Protein AF-A0A2V8BQV9-F1 (afdb_monomer)

Sequence (104 aa):
MLTAFEITGRLPYSMLAEELMQLSLRELLDEGGDDLVGHCEAARVLCRLAALHDDPAYRGAAVIATDARYRDDAARILAAQSPRALAASPAHAAAYGLALLDLR

Solvent-accessible surface area (backbone atoms only — not comparable to full-atom values): 5974 Å² total; per-residue (Å²): 82,55,69,56,18,76,74,64,72,45,62,69,29,44,53,52,40,50,55,52,47,59,54,50,49,52,52,56,64,74,66,69,62,92,52,61,65,61,53,52,52,50,30,54,52,27,51,52,48,21,70,70,66,74,40,69,66,34,53,56,71,41,45,90,48,96,83,59,58,59,68,63,51,50,51,53,53,50,61,72,41,48,71,55,34,76,72,47,57,70,69,50,32,50,54,50,52,51,58,57,56,76,72,111

Radius of gyration: 16.31 Å; Cα contacts (8 Å, |Δi|>4): 54; chains: 1; bounding box: 43×31×33 Å

pLDDT: mean 77.0, std 9.8, range [54.12, 90.56]

Foldseek 3Di:
DLVCCVVPVDPVVLVVLVVVLVVVLVVCVVVVDPPVVSLVVSLVSLVSNCVVVVDCVSVVSSPPDPPDPVLVVLVVVLVVCVVVLVVDDPVSVVVSVVSVVVSD

Secondary structure (DSSP, 8-state):
-HHHHHHH--HHHHHHHHHHHHHHHHHHHHS----HHHHHHHHHHHHHHHHHH--HHHHHHH-S-TT--HHHHHHHHHHHHHHHHHHS-HHHHHHHHHHHHTT-

Structure (mmCIF, N/CA/C/O backbone):
data_AF-A0A2V8BQV9-F1
#
_entry.id   AF-A0A2V8BQV9-F1
#
loop_
_atom_site.group_PDB
_atom_site.id
_atom_site.type_symbol
_atom_site.label_atom_id
_atom_site.label_alt_id
_atom_site.label_comp_id
_atom_site.label_asym_id
_atom_site.label_entity_id
_atom_site.label_seq_id
_atom_site.pdbx_PDB_ins_code
_atom_site.Cartn_x
_atom_site.Cartn_y
_atom_site.Cartn_z
_atom_site.occupancy
_atom_site.B_iso_or_equiv
_atom_site.auth_seq_id
_atom_site.auth_comp_id
_atom_site.auth_asym_id
_atom_site.auth_atom_id
_atom_site.pdbx_PDB_model_num
ATOM 1 N N . MET A 1 1 ? -4.990 11.060 6.189 1.00 87.25 1 MET A N 1
ATOM 2 C CA . MET A 1 1 ? -6.438 10.811 6.352 1.00 87.25 1 MET A CA 1
ATOM 3 C C . MET A 1 1 ? -6.739 9.367 6.751 1.00 87.25 1 MET A C 1
ATOM 5 O O . MET A 1 1 ? -7.300 9.182 7.819 1.00 87.25 1 MET A O 1
ATOM 9 N N . LEU A 1 2 ? -6.264 8.346 6.027 1.00 85.00 2 LEU A N 1
ATOM 10 C CA . LEU A 1 2 ? -6.475 6.932 6.408 1.00 85.00 2 LEU A CA 1
ATOM 11 C C . LEU A 1 2 ? -5.991 6.563 7.821 1.00 85.00 2 LEU A C 1
ATOM 13 O O . LEU A 1 2 ? -6.702 5.892 8.552 1.00 85.00 2 LEU A O 1
ATOM 17 N N . THR A 1 3 ? -4.850 7.093 8.271 1.00 88.19 3 THR A N 1
ATOM 18 C CA . THR A 1 3 ? -4.400 6.900 9.664 1.00 88.19 3 THR A CA 1
ATOM 19 C C . THR A 1 3 ? -5.354 7.532 10.687 1.00 88.19 3 THR A C 1
ATOM 21 O O . THR A 1 3 ? -5.548 6.995 11.770 1.00 88.19 3 THR A O 1
ATOM 24 N N . ALA A 1 4 ? -6.000 8.655 10.354 1.00 83.06 4 ALA A N 1
ATOM 25 C CA . ALA A 1 4 ? -7.016 9.248 11.225 1.00 83.06 4 ALA A CA 1
ATOM 26 C C . ALA A 1 4 ? -8.293 8.393 11.251 1.00 83.06 4 ALA A C 1
ATOM 28 O O . ALA A 1 4 ? -8.907 8.261 12.307 1.00 83.06 4 ALA A O 1
ATOM 29 N N . PHE A 1 5 ? -8.669 7.772 10.127 1.00 86.38 5 PHE A N 1
ATOM 30 C CA . PHE A 1 5 ? -9.738 6.773 10.093 1.00 86.38 5 PHE A CA 1
ATOM 31 C C . PHE A 1 5 ? -9.402 5.562 10.976 1.00 86.38 5 PHE A C 1
ATOM 33 O O . PHE A 1 5 ? -10.203 5.219 11.836 1.00 86.38 5 PHE A O 1
ATOM 40 N N . GLU A 1 6 ? -8.205 4.982 10.849 1.00 86.44 6 GLU A N 1
ATOM 41 C CA . GLU A 1 6 ? -7.756 3.839 11.666 1.00 86.44 6 GLU A CA 1
ATOM 42 C C . GLU A 1 6 ? -7.821 4.127 13.174 1.00 86.44 6 GLU A C 1
ATOM 44 O O . GLU A 1 6 ? -8.200 3.260 13.956 1.00 86.44 6 GLU A O 1
ATOM 49 N N . ILE A 1 7 ? -7.490 5.354 13.587 1.00 88.56 7 ILE A N 1
ATOM 50 C CA . ILE A 1 7 ? -7.510 5.760 15.000 1.00 88.56 7 ILE A CA 1
ATOM 51 C C . ILE A 1 7 ? -8.933 6.059 15.496 1.00 88.56 7 ILE A C 1
ATOM 53 O O . ILE A 1 7 ? -9.244 5.816 16.659 1.00 88.56 7 ILE A O 1
ATOM 57 N N . THR A 1 8 ? -9.793 6.639 14.653 1.00 90.56 8 THR A N 1
ATOM 58 C CA . THR A 1 8 ? -11.067 7.232 15.107 1.00 90.56 8 THR A CA 1
ATOM 59 C C . THR A 1 8 ? -12.319 6.482 14.662 1.00 90.56 8 THR A C 1
ATOM 61 O O . THR A 1 8 ? -13.400 6.770 15.172 1.00 90.56 8 THR A O 1
ATOM 64 N N . GLY A 1 9 ? -12.215 5.586 13.678 1.00 83.94 9 GLY A N 1
ATOM 65 C CA . GLY A 1 9 ? -13.342 4.917 13.021 1.00 83.94 9 GLY A C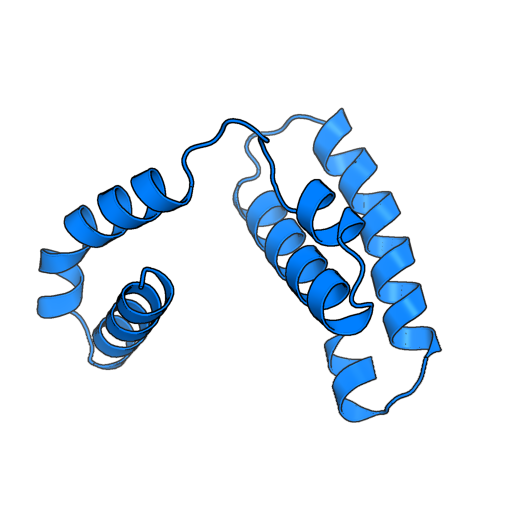A 1
ATOM 66 C C . GLY A 1 9 ? -14.291 5.855 12.263 1.00 83.94 9 GLY A C 1
ATOM 67 O O . GLY A 1 9 ? -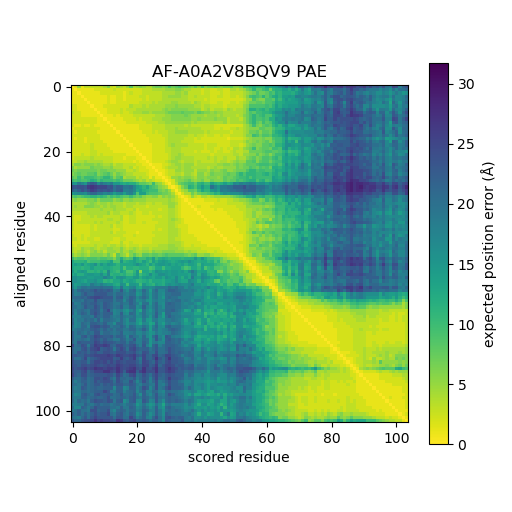15.358 5.433 11.821 1.00 83.94 9 GLY A O 1
ATOM 68 N N . ARG A 1 10 ? -13.957 7.146 12.129 1.00 83.94 10 ARG A N 1
ATOM 69 C CA . ARG A 1 10 ? -14.850 8.143 11.528 1.00 83.94 10 ARG A CA 1
ATOM 70 C C . ARG A 1 10 ? -14.800 8.072 10.008 1.00 83.94 10 ARG A C 1
ATOM 72 O O . ARG A 1 10 ? -13.841 8.546 9.401 1.00 83.94 10 ARG A O 1
ATOM 79 N N . LEU A 1 11 ? -15.891 7.584 9.418 1.00 81.81 11 LEU A N 1
ATOM 80 C CA . LEU A 1 11 ? -16.103 7.461 7.970 1.00 81.81 11 LEU A CA 1
ATOM 81 C C . LEU A 1 11 ? -15.657 8.675 7.125 1.00 81.81 11 LEU A C 1
ATOM 83 O O . LEU A 1 11 ? -15.043 8.464 6.083 1.00 81.81 11 LEU A O 1
ATOM 87 N N . PRO A 1 12 ? -15.878 9.939 7.546 1.00 86.44 12 PRO A N 1
ATOM 88 C CA . PRO A 1 12 ? -15.454 11.090 6.751 1.00 86.44 12 PRO A CA 1
ATOM 89 C C . PRO A 1 12 ? -13.957 11.108 6.413 1.00 86.44 12 PRO A C 1
ATOM 91 O O . PRO A 1 12 ? -13.571 11.651 5.384 1.00 86.44 12 PRO A O 1
ATOM 94 N N . TYR A 1 13 ? -13.099 10.506 7.244 1.00 82.50 13 TYR A N 1
ATOM 95 C CA . TYR A 1 13 ? -11.664 10.466 6.972 1.00 82.50 13 TYR A CA 1
ATOM 96 C C . TYR A 1 13 ? -11.271 9.461 5.889 1.00 82.50 13 TYR A C 1
ATOM 98 O O . TYR A 1 13 ? -10.292 9.710 5.190 1.00 82.50 13 TYR A O 1
ATOM 106 N N . SER A 1 14 ? -11.981 8.339 5.742 1.00 80.62 14 SER A N 1
ATOM 107 C CA . SER A 1 14 ? -11.721 7.409 4.637 1.00 80.62 14 SER A CA 1
ATOM 108 C C . SER A 1 14 ? -12.258 7.971 3.325 1.00 80.62 14 SER A C 1
ATOM 110 O O . SER A 1 14 ? -11.514 8.009 2.352 1.00 80.62 14 SER A O 1
ATOM 112 N N . MET A 1 15 ? -13.472 8.531 3.340 1.00 85.12 15 MET A N 1
ATOM 113 C CA . MET A 1 15 ? -14.071 9.185 2.170 1.00 85.12 15 MET A CA 1
ATOM 114 C C . MET A 1 15 ? -13.211 10.341 1.649 1.00 85.12 15 MET A C 1
ATOM 116 O O . MET A 1 15 ? -12.900 10.403 0.467 1.00 85.12 15 MET A O 1
ATOM 120 N N . LEU A 1 16 ? -12.740 11.224 2.536 1.00 86.31 16 LEU A N 1
ATOM 121 C CA . LEU A 1 16 ? -11.870 12.326 2.121 1.00 86.31 16 LEU A CA 1
ATOM 122 C C . LEU A 1 16 ? -10.523 11.827 1.572 1.00 86.31 16 LEU A C 1
ATOM 124 O O . LEU A 1 16 ? -9.956 12.439 0.673 1.00 86.31 16 LEU A 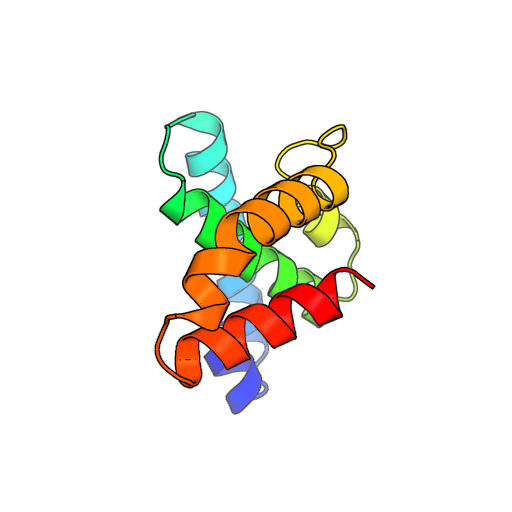O 1
ATOM 128 N N . ALA A 1 17 ? -9.981 10.730 2.114 1.00 85.44 17 ALA A N 1
ATOM 129 C CA . ALA A 1 17 ? -8.756 10.139 1.576 1.00 85.44 17 ALA A CA 1
ATOM 130 C C . ALA A 1 17 ? -8.957 9.610 0.149 1.00 85.44 17 ALA A C 1
ATOM 132 O O . ALA A 1 17 ? -8.071 9.766 -0.687 1.00 85.44 17 ALA A O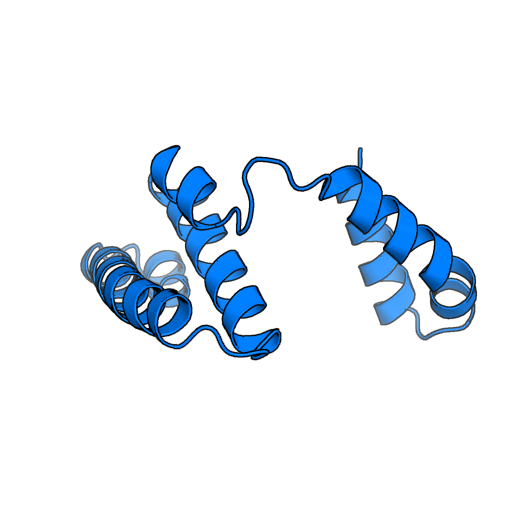 1
ATOM 133 N N . GLU A 1 18 ? -10.110 8.999 -0.105 1.00 83.88 18 GLU A N 1
ATOM 134 C CA . GLU A 1 18 ? -10.513 8.480 -1.407 1.00 83.88 18 GLU A CA 1
ATOM 135 C C . GLU A 1 18 ? -10.694 9.605 -2.434 1.00 83.88 18 GLU A C 1
ATOM 137 O O . GLU A 1 18 ? -10.081 9.559 -3.499 1.00 83.88 18 GLU A O 1
ATOM 142 N N . GLU A 1 19 ? -11.441 10.658 -2.090 1.00 84.94 19 GLU A N 1
ATOM 143 C CA . GLU A 1 19 ? -11.671 11.819 -2.963 1.00 84.94 19 GLU A CA 1
ATOM 144 C C . GLU A 1 19 ? -10.360 12.515 -3.357 1.00 84.94 19 GLU A C 1
ATOM 146 O O . GLU A 1 19 ? -10.126 12.798 -4.534 1.00 84.94 19 GLU A O 1
ATOM 151 N N . LEU A 1 20 ? -9.469 12.747 -2.386 1.00 86.25 20 LEU A N 1
ATOM 152 C CA . LEU A 1 20 ? -8.156 13.341 -2.646 1.00 86.25 20 LEU A CA 1
ATOM 153 C C . LEU A 1 20 ? -7.309 12.450 -3.559 1.00 86.25 20 LEU A C 1
ATOM 155 O O . LEU A 1 20 ? -6.672 12.955 -4.478 1.00 86.25 20 LEU A O 1
ATOM 159 N N . MET A 1 21 ? -7.327 11.130 -3.347 1.00 85.12 21 MET A N 1
ATOM 160 C CA . MET A 1 21 ? -6.571 10.198 -4.183 1.00 85.12 21 MET A CA 1
ATOM 161 C C . MET A 1 21 ? -7.106 10.157 -5.619 1.00 85.12 21 MET A C 1
ATOM 163 O O . MET A 1 21 ? -6.313 10.116 -6.553 1.00 85.12 21 MET A O 1
ATOM 167 N N . GLN A 1 22 ? -8.425 10.210 -5.824 1.00 79.94 22 GLN A N 1
ATOM 168 C CA . GLN A 1 22 ? -9.018 10.254 -7.166 1.00 79.94 22 GLN A CA 1
ATOM 169 C C . GLN A 1 22 ? -8.634 11.529 -7.932 1.00 79.94 22 GLN A C 1
ATOM 171 O O . GLN A 1 22 ? -8.385 11.463 -9.137 1.00 79.94 22 GLN A O 1
ATOM 176 N N . LEU A 1 23 ? -8.556 12.674 -7.244 1.00 81.00 23 LEU A N 1
ATOM 177 C CA . LEU A 1 23 ? -8.085 13.933 -7.830 1.00 81.00 23 LEU A CA 1
ATOM 178 C C . LEU A 1 23 ? -6.595 13.859 -8.181 1.00 81.00 23 LEU A C 1
ATOM 180 O O . LEU A 1 23 ? -6.229 14.083 -9.333 1.00 81.00 23 LEU A O 1
ATOM 184 N N . SER A 1 24 ? -5.756 13.467 -7.220 1.00 81.56 24 SER A N 1
ATOM 185 C CA . SER A 1 24 ? -4.307 13.390 -7.419 1.00 81.56 24 SER A CA 1
ATOM 186 C C . SER A 1 24 ? -3.905 12.342 -8.451 1.00 81.56 24 SER A C 1
ATOM 188 O O . SER A 1 24 ? -2.958 12.564 -9.192 1.00 81.56 24 SER A O 1
ATOM 190 N N . LEU A 1 25 ? -4.611 11.209 -8.543 1.00 77.06 25 LEU A N 1
ATOM 191 C CA . LEU A 1 25 ? -4.312 10.178 -9.539 1.00 77.06 25 LEU A CA 1
ATOM 192 C C . LEU A 1 25 ? -4.547 10.686 -10.965 1.00 77.06 25 LEU A C 1
ATOM 194 O O . LEU A 1 25 ? -3.779 10.345 -11.858 1.00 77.06 25 LEU A O 1
ATOM 198 N N . ARG A 1 26 ? -5.582 11.508 -11.182 1.00 73.81 26 ARG A N 1
ATOM 199 C CA . ARG A 1 26 ? -5.838 12.119 -12.491 1.00 73.81 26 ARG A CA 1
ATOM 200 C C . ARG A 1 26 ? -4.689 13.044 -12.893 1.00 73.81 26 ARG A C 1
ATOM 202 O O . ARG A 1 26 ? -4.178 12.909 -13.994 1.00 73.81 26 ARG A O 1
ATOM 209 N N . GLU A 1 27 ? -4.243 13.903 -11.981 1.00 75.38 27 GLU A N 1
ATOM 210 C CA . GLU A 1 27 ? -3.103 14.802 -12.208 1.00 75.38 27 GLU A CA 1
ATOM 211 C C . GLU A 1 27 ? -1.799 14.025 -12.453 1.00 75.38 27 GLU A C 1
ATOM 213 O O . GLU A 1 27 ? -1.074 14.316 -13.398 1.00 75.38 27 GLU A O 1
ATOM 218 N N . LEU A 1 28 ? -1.536 12.981 -11.659 1.00 73.50 28 LEU A N 1
ATOM 219 C CA . LEU A 1 28 ? -0.327 12.158 -11.771 1.00 73.50 28 LEU A CA 1
ATOM 220 C C . LEU A 1 28 ? -0.240 11.421 -13.122 1.00 73.50 28 LEU A C 1
ATOM 222 O O . LEU A 1 28 ? 0.841 11.305 -13.695 1.00 73.50 28 LEU A O 1
ATOM 226 N N . LEU A 1 29 ? -1.376 10.923 -13.626 1.00 70.12 29 LEU A N 1
ATOM 227 C CA . LEU A 1 29 ? -1.461 10.216 -14.909 1.00 70.12 29 LEU A CA 1
ATOM 228 C C . LEU A 1 29 ? -1.443 11.172 -16.110 1.00 70.12 29 LEU A C 1
ATOM 230 O O . LEU A 1 29 ? -0.840 10.837 -17.130 1.00 70.12 29 LEU A O 1
ATOM 234 N N . ASP A 1 30 ? -2.078 12.342 -15.994 1.00 71.12 30 ASP A N 1
ATOM 235 C CA . ASP A 1 30 ? -2.144 13.338 -17.070 1.00 71.12 30 ASP A CA 1
ATOM 236 C C . ASP A 1 30 ? -0.812 14.093 -17.245 1.00 71.12 30 ASP A C 1
ATOM 238 O O . ASP A 1 30 ? -0.432 14.409 -18.374 1.00 71.12 30 ASP A O 1
ATOM 242 N N . GLU A 1 31 ? -0.072 14.359 -16.160 1.00 65.06 31 GLU A N 1
ATOM 243 C CA . GLU A 1 31 ? 1.215 15.072 -16.223 1.00 65.06 31 GLU A CA 1
ATOM 244 C C . GLU A 1 31 ? 2.424 14.161 -16.505 1.00 65.06 31 GLU A C 1
ATOM 246 O O . GLU A 1 31 ? 3.510 14.670 -16.788 1.00 65.06 31 GLU A O 1
ATOM 251 N N . GLY A 1 32 ? 2.244 12.831 -16.502 1.00 54.88 32 GLY A N 1
ATOM 252 C CA . GLY A 1 32 ? 3.169 11.853 -17.098 1.00 54.88 32 GLY A CA 1
ATOM 253 C C . GLY A 1 32 ? 4.648 12.012 -16.719 1.00 54.88 32 GLY A C 1
ATOM 254 O O . GLY A 1 32 ? 5.528 11.775 -17.549 1.00 54.88 32 GLY A O 1
ATOM 255 N N . GLY A 1 33 ? 4.930 12.477 -15.501 1.00 59.69 33 GLY A N 1
ATOM 256 C CA . GLY A 1 33 ? 6.274 12.829 -15.051 1.00 59.69 33 GLY A CA 1
ATOM 257 C C . GLY A 1 33 ? 6.996 11.696 -14.321 1.00 59.69 33 GLY A C 1
ATOM 258 O O . GLY A 1 33 ? 6.379 10.881 -13.643 1.00 59.69 33 GLY A O 1
ATOM 259 N N . ASP A 1 34 ? 8.329 11.712 -14.383 1.00 65.06 34 ASP A N 1
ATOM 260 C CA . ASP A 1 34 ? 9.283 10.791 -13.731 1.00 65.06 34 ASP A CA 1
ATOM 261 C C . ASP A 1 34 ? 9.297 10.893 -12.177 1.00 65.06 34 ASP A C 1
ATOM 263 O O . ASP A 1 34 ? 10.297 10.595 -11.519 1.00 65.06 34 ASP A O 1
ATOM 267 N N . ASP A 1 35 ? 8.200 11.351 -11.555 1.00 75.44 35 ASP A N 1
ATOM 268 C CA . ASP A 1 35 ? 8.060 11.489 -10.100 1.00 75.44 35 ASP A CA 1
ATOM 269 C C . ASP A 1 35 ? 7.787 10.135 -9.437 1.00 75.44 35 ASP A C 1
ATOM 271 O O . ASP A 1 35 ? 6.688 9.819 -8.972 1.00 75.44 35 ASP A O 1
ATOM 275 N N . LEU A 1 36 ? 8.820 9.299 -9.395 1.00 71.62 36 LEU A N 1
ATOM 276 C CA . LEU A 1 36 ? 8.761 7.968 -8.801 1.00 71.62 36 LEU A CA 1
ATOM 277 C C . LEU A 1 36 ? 8.299 7.991 -7.334 1.00 71.62 36 LEU A C 1
ATOM 279 O O . LEU A 1 36 ? 7.646 7.049 -6.881 1.00 71.62 36 LEU A O 1
ATOM 283 N N . VAL A 1 37 ? 8.622 9.053 -6.588 1.00 79.44 37 VAL A N 1
ATOM 284 C CA . VAL A 1 37 ? 8.223 9.190 -5.181 1.00 79.44 37 VAL A CA 1
ATOM 285 C C . VAL A 1 37 ? 6.714 9.397 -5.084 1.00 79.44 37 VAL A C 1
ATOM 287 O O . VAL A 1 37 ? 6.063 8.674 -4.327 1.00 79.44 37 VAL A O 1
ATOM 290 N N . GLY A 1 38 ? 6.151 10.304 -5.886 1.00 80.44 38 GLY A N 1
ATOM 291 C CA . GLY A 1 38 ? 4.706 10.516 -5.979 1.00 80.44 38 GLY A CA 1
ATOM 292 C C . GLY A 1 38 ? 3.951 9.243 -6.370 1.00 80.44 38 GLY A C 1
ATOM 293 O O . GLY A 1 38 ? 2.972 8.878 -5.717 1.00 80.44 38 GLY A O 1
ATOM 294 N N . HIS A 1 39 ? 4.468 8.490 -7.346 1.00 77.38 39 HIS A N 1
ATOM 295 C CA . HIS A 1 39 ? 3.905 7.198 -7.755 1.00 77.38 39 HIS A CA 1
ATOM 296 C C . HIS A 1 39 ? 3.941 6.147 -6.636 1.00 77.38 39 HIS A C 1
ATOM 298 O O . HIS A 1 39 ? 2.967 5.419 -6.430 1.00 77.38 39 HIS A O 1
ATOM 304 N N . CYS A 1 40 ? 5.039 6.068 -5.880 1.00 79.38 40 CYS A N 1
ATOM 305 C CA . CYS A 1 40 ? 5.156 5.129 -4.765 1.00 79.38 40 CYS A CA 1
ATOM 306 C C . CYS A 1 40 ? 4.198 5.481 -3.619 1.00 79.38 40 CYS A C 1
ATOM 308 O O . CYS A 1 40 ? 3.568 4.589 -3.049 1.00 79.38 40 CYS A O 1
ATOM 310 N N . GLU A 1 41 ? 4.053 6.764 -3.282 1.00 83.31 41 GLU A N 1
ATOM 311 C CA . GLU A 1 41 ? 3.104 7.199 -2.254 1.00 83.31 41 GLU A CA 1
ATOM 312 C C . GLU A 1 41 ? 1.646 6.997 -2.696 1.00 83.31 41 GLU A C 1
ATOM 314 O O . GLU A 1 41 ? 0.839 6.485 -1.915 1.00 83.31 41 GLU A O 1
ATOM 319 N N . ALA A 1 42 ? 1.319 7.270 -3.962 1.00 82.38 42 ALA A N 1
ATOM 320 C CA . ALA A 1 42 ? 0.017 6.952 -4.550 1.00 82.38 42 ALA A CA 1
ATOM 321 C C . ALA A 1 42 ? -0.307 5.451 -4.438 1.00 82.38 42 ALA A C 1
ATOM 323 O O . ALA A 1 42 ? -1.373 5.077 -3.940 1.00 82.38 42 ALA A O 1
ATOM 324 N N . ALA A 1 43 ? 0.637 4.580 -4.809 1.00 80.38 43 ALA A N 1
ATOM 325 C CA . ALA A 1 43 ? 0.476 3.133 -4.689 1.00 80.38 43 ALA A CA 1
ATOM 326 C C . ALA A 1 43 ? 0.235 2.694 -3.232 1.00 80.38 43 ALA A C 1
ATOM 328 O O . ALA A 1 43 ? -0.645 1.872 -2.967 1.00 80.38 43 ALA A O 1
ATOM 329 N N . ARG A 1 44 ? 0.953 3.274 -2.258 1.00 81.38 44 ARG A N 1
ATOM 330 C CA . ARG A 1 44 ? 0.740 2.987 -0.825 1.00 81.38 44 ARG A CA 1
ATOM 331 C C . ARG A 1 44 ? -0.663 3.375 -0.361 1.00 81.38 44 ARG A C 1
ATOM 333 O O . ARG A 1 44 ? -1.278 2.617 0.392 1.00 81.38 44 ARG A O 1
ATOM 340 N N . VAL A 1 45 ? -1.173 4.533 -0.782 1.00 84.31 45 VAL A N 1
ATOM 341 C CA . VAL A 1 45 ? -2.528 4.992 -0.430 1.00 84.31 45 VAL A CA 1
ATOM 342 C C . VAL A 1 45 ? -3.592 4.093 -1.062 1.00 84.31 45 VAL A C 1
ATOM 344 O O . VAL A 1 45 ? -4.489 3.638 -0.352 1.00 84.31 45 VAL A O 1
ATOM 347 N N . LEU A 1 46 ? -3.461 3.763 -2.348 1.00 78.69 46 LEU A N 1
ATOM 348 C CA . LEU A 1 46 ? -4.407 2.902 -3.064 1.00 78.69 46 LEU A CA 1
ATOM 349 C C . LEU A 1 46 ? -4.451 1.477 -2.491 1.00 78.69 46 LEU A C 1
ATOM 351 O O . LEU A 1 46 ? -5.534 0.927 -2.308 1.00 78.69 46 LEU A O 1
ATOM 355 N N . CYS A 1 47 ? -3.308 0.902 -2.103 1.00 76.81 47 CYS A N 1
ATOM 356 C CA . CYS A 1 47 ? -3.265 -0.389 -1.407 1.00 76.81 47 CYS A CA 1
ATOM 357 C C . CYS A 1 47 ? -4.014 -0.363 -0.064 1.00 76.81 47 CYS A C 1
ATOM 359 O O . CYS A 1 47 ? -4.697 -1.327 0.284 1.00 76.81 47 CYS A O 1
ATOM 361 N N . ARG A 1 48 ? -3.920 0.738 0.692 1.00 82.75 48 ARG A N 1
ATOM 362 C CA . ARG A 1 48 ? -4.652 0.890 1.961 1.00 82.75 48 ARG A CA 1
ATOM 363 C C . ARG A 1 48 ? -6.153 1.084 1.742 1.00 82.75 48 ARG A C 1
ATOM 365 O O . ARG A 1 48 ? -6.933 0.526 2.505 1.00 82.75 48 ARG A O 1
ATOM 372 N N . LEU A 1 49 ? -6.559 1.816 0.703 1.00 77.62 49 LEU A N 1
ATOM 373 C CA . LEU A 1 49 ? -7.969 1.937 0.308 1.00 77.62 49 LEU A CA 1
ATOM 374 C C . LEU A 1 49 ? -8.540 0.586 -0.140 1.00 77.62 49 LEU A C 1
ATOM 376 O O . LEU A 1 49 ? -9.609 0.199 0.319 1.00 77.62 49 LEU A O 1
ATOM 380 N N . ALA A 1 50 ? -7.799 -0.180 -0.943 1.00 71.56 50 ALA A N 1
ATOM 381 C CA . ALA A 1 50 ? -8.199 -1.526 -1.349 1.00 71.56 50 ALA A CA 1
ATOM 382 C C . ALA A 1 50 ? -8.441 -2.449 -0.145 1.00 71.56 50 ALA A C 1
ATOM 384 O O . ALA A 1 50 ? -9.432 -3.170 -0.110 1.00 71.56 50 ALA A O 1
ATOM 385 N N . ALA A 1 51 ? -7.555 -2.408 0.857 1.00 73.31 51 ALA A N 1
ATOM 386 C CA . ALA A 1 51 ? -7.713 -3.189 2.082 1.00 73.31 51 ALA A CA 1
ATOM 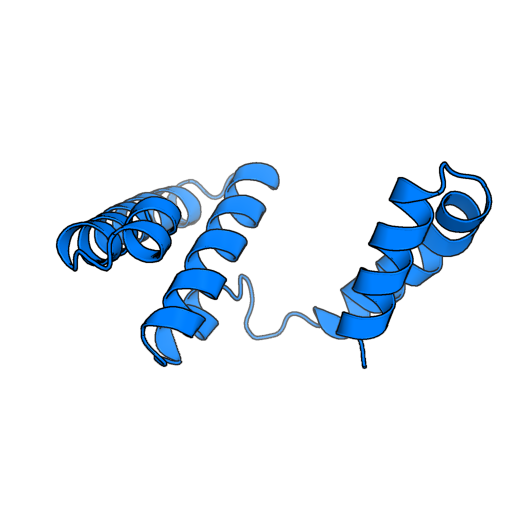387 C C . ALA A 1 51 ? -8.905 -2.727 2.939 1.00 73.31 51 ALA A C 1
ATOM 389 O O . ALA A 1 51 ? -9.513 -3.545 3.623 1.00 73.31 51 ALA A O 1
ATOM 390 N N . LEU A 1 52 ? -9.230 -1.431 2.917 1.00 77.25 52 LEU A N 1
ATOM 391 C CA . LEU A 1 52 ? -10.331 -0.864 3.693 1.00 77.25 52 LEU A CA 1
ATOM 392 C C . LEU A 1 52 ? -11.705 -1.139 3.067 1.00 77.25 52 LEU A C 1
ATOM 394 O O . LEU A 1 52 ? -12.657 -1.429 3.788 1.00 77.25 52 LEU A O 1
ATOM 398 N N . HIS A 1 53 ? -11.812 -1.010 1.747 1.00 73.50 53 HIS A N 1
ATOM 399 C CA . HIS A 1 53 ? -13.082 -1.112 1.026 1.00 73.50 53 HIS A CA 1
ATOM 400 C C . HIS A 1 53 ? -13.387 -2.530 0.522 1.00 73.50 53 HIS A C 1
ATOM 402 O O . HIS A 1 53 ? -14.511 -2.775 0.098 1.00 73.50 53 HIS A O 1
ATOM 408 N N . ASP A 1 54 ? -12.405 -3.442 0.565 1.00 68.94 54 ASP A N 1
ATOM 409 C CA . ASP A 1 54 ? -12.455 -4.773 -0.067 1.00 68.94 54 ASP A CA 1
ATOM 410 C C . ASP A 1 54 ? -12.860 -4.706 -1.556 1.00 68.94 54 ASP A C 1
ATOM 412 O O . ASP A 1 54 ? -13.489 -5.606 -2.110 1.00 68.94 54 ASP A O 1
ATOM 416 N N . ASP A 1 55 ? -12.508 -3.596 -2.215 1.00 65.00 55 ASP A N 1
ATOM 417 C CA . ASP A 1 55 ? -12.881 -3.317 -3.600 1.00 65.00 55 ASP A CA 1
ATOM 418 C C . ASP A 1 55 ? -11.683 -3.572 -4.539 1.00 65.00 55 ASP A C 1
ATOM 420 O O . ASP A 1 55 ? -10.626 -2.930 -4.412 1.00 65.00 55 ASP A O 1
ATOM 424 N N . PRO A 1 56 ? -11.813 -4.502 -5.506 1.00 58.34 56 PRO A N 1
ATOM 425 C CA . PRO A 1 56 ? -10.754 -4.813 -6.459 1.00 58.34 56 PRO A CA 1
ATOM 426 C C . PRO A 1 56 ? -10.394 -3.649 -7.399 1.00 58.34 56 PRO A C 1
ATOM 428 O O . PRO A 1 56 ? -9.284 -3.647 -7.937 1.00 58.34 56 PRO A O 1
ATOM 431 N N . ALA A 1 57 ? -11.258 -2.644 -7.582 1.00 63.31 57 ALA A N 1
ATOM 432 C CA . ALA A 1 57 ? -10.985 -1.480 -8.426 1.00 63.31 57 ALA A CA 1
ATOM 433 C C . ALA A 1 57 ? -9.785 -0.657 -7.919 1.00 63.31 57 ALA A C 1
ATOM 435 O O . ALA A 1 57 ? -8.958 -0.214 -8.719 1.00 63.31 57 ALA A O 1
ATOM 436 N N . TYR A 1 58 ? -9.608 -0.543 -6.597 1.00 57.94 58 TYR A N 1
ATOM 437 C CA . TYR A 1 58 ? -8.440 0.123 -6.003 1.00 57.94 58 TYR A CA 1
ATOM 438 C C . TYR A 1 58 ? -7.136 -0.628 -6.253 1.00 57.94 58 TYR A C 1
ATOM 440 O O . TYR A 1 58 ? -6.088 -0.010 -6.441 1.00 57.94 58 TYR A O 1
ATOM 448 N N . ARG A 1 59 ? -7.197 -1.963 -6.309 1.00 57.84 59 ARG A N 1
ATOM 449 C CA . ARG A 1 59 ? -6.039 -2.791 -6.670 1.00 57.84 59 ARG A CA 1
ATOM 450 C C . ARG A 1 59 ? -5.653 -2.556 -8.128 1.00 57.84 59 ARG A C 1
ATOM 452 O O . ARG A 1 59 ? -4.471 -2.460 -8.417 1.00 57.84 59 ARG A O 1
ATOM 459 N N . GLY A 1 60 ? -6.636 -2.422 -9.021 1.00 56.81 60 GLY A N 1
ATOM 460 C CA . GLY A 1 60 ? -6.410 -2.108 -10.434 1.00 56.81 60 GLY A CA 1
ATOM 461 C C . GLY A 1 60 ? -5.802 -0.721 -10.660 1.00 56.81 60 GLY A C 1
ATOM 462 O O . GLY A 1 60 ? -4.910 -0.587 -11.487 1.00 56.81 60 GLY A O 1
ATOM 463 N N . ALA A 1 61 ? -6.224 0.288 -9.892 1.00 60.47 61 ALA A N 1
ATOM 464 C CA . ALA A 1 61 ? -5.689 1.650 -9.982 1.00 60.47 61 ALA A CA 1
ATOM 465 C C . ALA A 1 61 ? -4.275 1.804 -9.384 1.00 60.47 61 ALA A C 1
ATOM 467 O O . ALA A 1 61 ? -3.508 2.648 -9.836 1.00 60.47 61 ALA A O 1
ATOM 468 N N . ALA A 1 62 ? -3.914 0.996 -8.376 1.00 56.44 62 ALA A N 1
ATOM 469 C CA . ALA A 1 62 ? -2.564 0.971 -7.794 1.00 56.44 62 ALA A CA 1
ATOM 470 C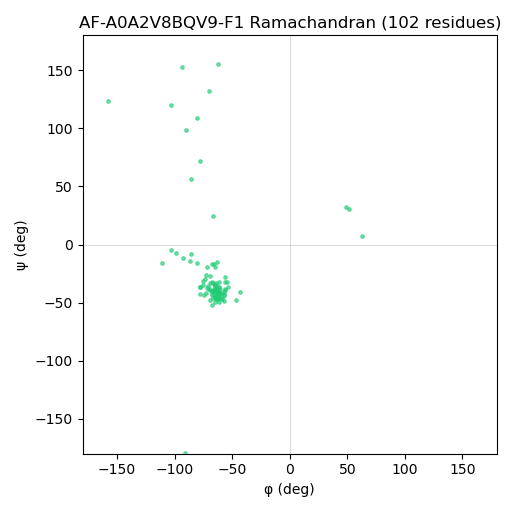 C . ALA A 1 62 ? -1.519 0.323 -8.718 1.00 56.44 62 ALA A C 1
ATOM 472 O O . ALA A 1 62 ? -0.314 0.487 -8.522 1.00 56.44 62 ALA A O 1
ATOM 473 N N . VAL A 1 63 ? -1.980 -0.467 -9.687 1.00 58.34 63 VAL A N 1
ATOM 474 C CA . VAL A 1 63 ? -1.146 -1.236 -10.604 1.00 58.34 63 VAL A CA 1
ATOM 475 C C . VAL A 1 63 ? -0.856 -0.358 -11.820 1.00 58.34 63 VAL A C 1
ATOM 477 O O . VAL A 1 63 ? -1.673 -0.227 -12.724 1.00 58.34 63 VAL A O 1
ATOM 480 N N . ILE A 1 64 ? 0.330 0.256 -11.819 1.00 56.91 64 ILE A N 1
ATOM 481 C CA . ILE A 1 64 ? 0.795 1.224 -12.832 1.00 56.91 64 ILE A CA 1
ATOM 482 C C . ILE A 1 64 ? 0.907 0.586 -14.240 1.00 56.91 64 ILE A C 1
ATOM 484 O O . ILE A 1 64 ? 0.940 1.295 -15.240 1.00 56.91 64 ILE A O 1
ATOM 488 N N . ALA A 1 65 ? 0.889 -0.746 -14.356 1.00 55.94 65 ALA A N 1
ATOM 489 C CA . ALA A 1 65 ? 0.815 -1.465 -15.624 1.00 55.94 65 ALA A CA 1
ATOM 490 C C . ALA A 1 65 ? 0.273 -2.890 -15.415 1.00 55.94 65 ALA A C 1
ATOM 492 O O . ALA A 1 65 ? 0.814 -3.670 -14.631 1.00 55.94 65 ALA A O 1
ATOM 493 N N . THR A 1 66 ? -0.810 -3.248 -16.107 1.00 54.12 66 THR A N 1
ATOM 494 C CA . THR A 1 66 ? -1.476 -4.562 -15.977 1.00 54.12 66 THR A CA 1
ATOM 495 C C . THR A 1 66 ? -0.636 -5.732 -16.498 1.00 54.12 66 THR A C 1
ATOM 497 O O . THR A 1 66 ? -0.907 -6.881 -16.152 1.00 54.12 66 THR A O 1
ATOM 500 N N . AS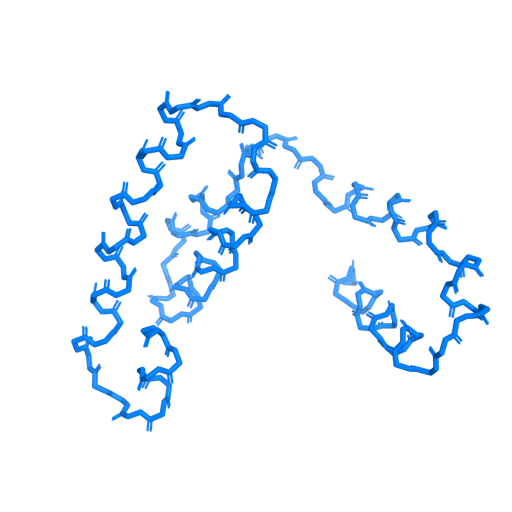P A 1 67 ? 0.393 -5.454 -17.292 1.00 59.16 67 ASP A N 1
ATOM 501 C CA . ASP A 1 67 ? 1.355 -6.406 -17.851 1.00 59.16 67 ASP A CA 1
ATOM 502 C C . ASP A 1 67 ? 2.715 -6.396 -17.131 1.00 59.16 67 ASP A C 1
ATOM 504 O O . ASP A 1 67 ? 3.582 -7.229 -17.422 1.00 59.16 67 ASP A O 1
ATOM 508 N N . ALA A 1 68 ? 2.918 -5.492 -16.170 1.00 59.50 68 ALA A N 1
ATOM 509 C CA . ALA A 1 68 ? 4.179 -5.409 -15.459 1.00 59.50 68 ALA A CA 1
ATOM 510 C C . ALA A 1 68 ? 4.385 -6.615 -14.540 1.00 59.50 68 ALA A C 1
ATOM 512 O O . ALA A 1 68 ? 3.543 -7.018 -13.731 1.00 59.50 68 ALA A O 1
ATOM 513 N N . ARG A 1 69 ? 5.585 -7.184 -14.640 1.00 69.81 69 ARG A N 1
ATOM 514 C CA . ARG A 1 69 ? 6.005 -8.372 -13.898 1.00 69.81 69 ARG A CA 1
ATOM 515 C C . ARG A 1 69 ? 6.549 -7.963 -12.532 1.00 69.81 69 ARG A C 1
ATOM 517 O O . ARG A 1 69 ? 7.672 -8.305 -12.181 1.00 69.81 69 ARG A O 1
ATOM 524 N N . TYR A 1 70 ? 5.749 -7.242 -11.744 1.00 63.69 70 TYR A N 1
ATOM 525 C CA . TYR A 1 70 ? 6.181 -6.629 -10.479 1.00 63.69 70 TYR A CA 1
ATOM 526 C C . TYR A 1 70 ? 6.824 -7.606 -9.501 1.00 63.69 70 TYR A C 1
ATOM 528 O O . TYR A 1 70 ? 7.781 -7.253 -8.821 1.00 63.69 70 TYR A O 1
ATOM 536 N N . ARG A 1 71 ? 6.325 -8.844 -9.438 1.00 71.94 71 ARG A N 1
ATOM 537 C CA . ARG A 1 71 ? 6.934 -9.893 -8.614 1.00 71.94 71 ARG A CA 1
ATOM 538 C C . ARG A 1 71 ? 8.338 -10.253 -9.107 1.00 71.94 71 ARG A C 1
ATOM 540 O O . ARG A 1 71 ? 9.250 -10.365 -8.292 1.00 71.94 71 ARG A O 1
ATOM 547 N N . ASP A 1 72 ? 8.513 -10.397 -10.417 1.00 74.44 72 ASP A N 1
ATOM 548 C CA . ASP A 1 72 ? 9.806 -10.715 -11.030 1.00 74.44 72 ASP A CA 1
ATOM 549 C C . ASP A 1 72 ? 10.788 -9.543 -10.848 1.00 74.44 72 ASP A C 1
ATOM 551 O O . ASP A 1 72 ? 11.956 -9.745 -10.510 1.00 74.44 72 ASP A O 1
ATOM 555 N N . ASP A 1 73 ? 10.305 -8.307 -10.984 1.00 74.75 73 ASP A N 1
ATOM 556 C CA . ASP A 1 73 ? 11.093 -7.097 -10.750 1.00 74.75 73 ASP A CA 1
ATOM 557 C C . ASP A 1 73 ? 11.480 -6.912 -9.281 1.00 74.75 73 ASP A C 1
ATOM 559 O O . ASP A 1 73 ? 12.643 -6.629 -8.986 1.00 74.75 73 ASP A O 1
ATOM 563 N N . ALA A 1 74 ? 10.554 -7.134 -8.347 1.00 75.94 74 ALA A N 1
ATOM 564 C CA . ALA A 1 74 ? 10.828 -7.093 -6.915 1.00 75.94 74 ALA A CA 1
ATOM 565 C C . ALA A 1 74 ? 11.841 -8.175 -6.508 1.00 75.94 74 ALA A C 1
ATOM 567 O O . ALA A 1 74 ? 12.782 -7.881 -5.771 1.00 75.94 74 ALA A O 1
ATOM 568 N N . ALA A 1 75 ? 11.721 -9.395 -7.046 1.00 81.25 75 ALA A N 1
ATOM 569 C CA . ALA A 1 75 ? 12.697 -10.464 -6.837 1.00 81.25 75 ALA A CA 1
ATOM 570 C C . ALA A 1 75 ? 14.088 -10.087 -7.370 1.00 81.25 75 ALA A C 1
ATOM 572 O O . ALA A 1 75 ? 15.089 -10.265 -6.672 1.00 81.25 75 ALA A O 1
ATOM 573 N N . ARG A 1 76 ? 14.160 -9.507 -8.574 1.00 83.81 76 ARG A N 1
ATOM 574 C CA . ARG A 1 76 ? 15.409 -9.016 -9.175 1.00 83.81 76 ARG A CA 1
ATOM 575 C C . ARG A 1 76 ? 16.050 -7.905 -8.339 1.00 83.81 76 ARG A C 1
ATOM 577 O O . ARG A 1 76 ? 17.256 -7.947 -8.094 1.00 83.81 76 ARG A O 1
ATOM 584 N N . ILE A 1 77 ? 15.261 -6.930 -7.889 1.00 82.56 77 ILE A N 1
ATOM 585 C CA . ILE A 1 77 ? 15.733 -5.824 -7.046 1.00 82.56 77 ILE A CA 1
ATOM 586 C C . ILE A 1 77 ? 16.232 -6.356 -5.699 1.00 82.56 77 ILE A C 1
ATOM 588 O O . ILE A 1 77 ? 17.330 -5.997 -5.277 1.00 82.56 77 ILE A O 1
ATOM 592 N N . LEU A 1 78 ? 15.486 -7.249 -5.043 1.00 83.31 78 LEU A N 1
ATOM 593 C CA . LEU A 1 78 ? 15.891 -7.830 -3.761 1.00 83.31 78 LEU A CA 1
ATOM 594 C C . LEU A 1 78 ? 17.172 -8.663 -3.889 1.00 83.31 78 LEU A C 1
ATOM 596 O O . LEU A 1 78 ? 18.091 -8.483 -3.090 1.00 83.31 78 LEU A O 1
ATOM 600 N N . ALA A 1 79 ? 17.310 -9.476 -4.939 1.00 87.31 79 ALA A N 1
ATOM 601 C CA . ALA A 1 79 ? 18.547 -10.209 -5.208 1.00 87.31 79 ALA A CA 1
ATOM 602 C C . ALA A 1 79 ? 19.765 -9.272 -5.334 1.00 87.31 79 ALA A C 1
ATOM 604 O O . ALA A 1 79 ? 20.828 -9.561 -4.780 1.00 87.31 79 ALA A O 1
ATOM 605 N N . ALA A 1 80 ? 19.601 -8.119 -5.991 1.00 84.69 80 ALA A N 1
ATOM 606 C CA . ALA A 1 80 ? 20.656 -7.114 -6.122 1.00 84.69 80 ALA A CA 1
ATOM 607 C C . ALA A 1 80 ? 21.001 -6.404 -4.795 1.00 84.69 80 ALA A C 1
ATOM 609 O O . ALA A 1 80 ? 22.132 -5.948 -4.621 1.00 84.69 80 ALA A O 1
ATOM 610 N N . GLN A 1 81 ? 20.057 -6.315 -3.851 1.00 83.44 81 GLN A N 1
ATOM 611 C CA . GLN A 1 81 ? 20.268 -5.681 -2.541 1.00 83.44 81 GLN A CA 1
ATOM 612 C C . GLN A 1 81 ? 20.843 -6.628 -1.478 1.00 83.44 81 GLN A C 1
ATOM 614 O O . GLN A 1 81 ? 21.350 -6.147 -0.463 1.00 83.44 81 GLN A O 1
ATOM 619 N N . SER A 1 82 ? 20.834 -7.946 -1.711 1.00 86.00 82 SER A N 1
ATOM 620 C CA . SER A 1 82 ? 21.334 -8.964 -0.771 1.00 86.00 82 SER A CA 1
ATOM 621 C C . SER A 1 82 ? 22.716 -8.641 -0.163 1.00 86.00 82 SER A C 1
ATOM 623 O O . SER A 1 82 ? 22.834 -8.641 1.066 1.00 86.00 82 SER A O 1
ATOM 625 N N . PRO A 1 83 ? 23.751 -8.246 -0.942 1.00 83.81 83 PRO A N 1
ATOM 626 C CA . PRO A 1 83 ? 25.065 -7.933 -0.371 1.00 83.81 83 PRO A CA 1
ATOM 627 C C . PRO A 1 83 ? 25.044 -6.715 0.562 1.00 83.81 83 PRO A C 1
ATOM 629 O O . PRO A 1 83 ? 25.751 -6.688 1.567 1.00 83.81 83 PRO A O 1
A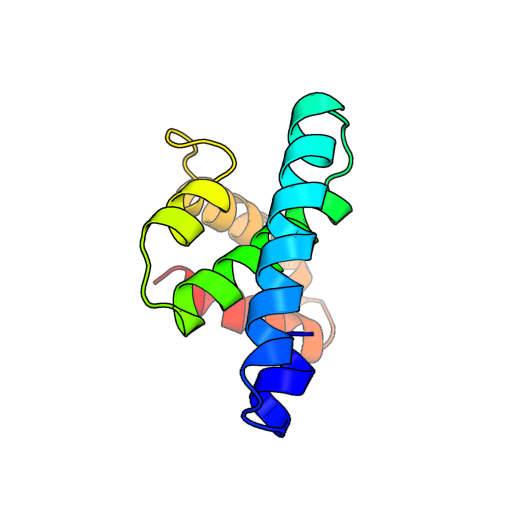TOM 632 N N . ARG A 1 84 ? 24.219 -5.705 0.250 1.00 80.75 84 ARG A N 1
ATOM 633 C CA . ARG A 1 84 ? 24.066 -4.500 1.078 1.00 80.75 84 ARG A CA 1
ATOM 634 C C . ARG A 1 84 ? 23.291 -4.794 2.351 1.00 80.75 84 ARG A C 1
ATOM 636 O O . ARG A 1 84 ? 23.693 -4.324 3.406 1.00 80.75 84 ARG A O 1
ATOM 643 N N . ALA A 1 85 ? 22.225 -5.585 2.270 1.00 79.94 85 ALA A N 1
ATOM 644 C CA . ALA A 1 85 ? 21.423 -5.952 3.430 1.00 79.94 85 ALA A CA 1
ATOM 645 C C . ALA A 1 85 ? 22.238 -6.727 4.480 1.00 79.94 85 ALA A C 1
ATOM 647 O O . ALA A 1 85 ? 22.066 -6.496 5.674 1.00 79.94 85 ALA A O 1
ATOM 648 N N . LEU A 1 86 ? 23.165 -7.586 4.040 1.00 76.19 86 LEU A N 1
ATOM 649 C CA . LEU A 1 86 ? 24.059 -8.347 4.921 1.00 76.19 86 LEU A CA 1
ATOM 650 C C . LEU A 1 86 ? 25.159 -7.493 5.576 1.00 76.19 86 LEU A C 1
ATOM 652 O O . LEU A 1 86 ? 25.647 -7.851 6.644 1.00 76.19 86 LEU A O 1
ATOM 656 N N . ALA A 1 87 ? 25.551 -6.381 4.949 1.00 85.06 87 ALA A N 1
ATOM 657 C CA . ALA A 1 87 ? 26.597 -5.481 5.444 1.00 85.06 87 ALA A CA 1
ATOM 658 C C . ALA A 1 87 ? 26.055 -4.238 6.181 1.00 85.06 87 ALA A C 1
ATOM 660 O O . ALA A 1 87 ? 26.835 -3.454 6.724 1.00 85.06 87 ALA A O 1
ATOM 661 N N . ALA A 1 88 ? 24.738 -4.020 6.166 1.00 81.06 88 ALA A N 1
ATOM 662 C CA . ALA A 1 88 ? 24.095 -2.827 6.705 1.00 81.06 88 ALA A CA 1
ATOM 663 C C . ALA A 1 88 ? 23.682 -2.978 8.179 1.00 81.06 88 ALA A C 1
ATOM 665 O O . ALA A 1 88 ? 23.901 -3.999 8.831 1.00 81.06 88 ALA A O 1
ATOM 666 N N . SER A 1 89 ? 23.069 -1.921 8.722 1.00 87.81 89 SER A N 1
ATOM 667 C CA . SER A 1 89 ? 22.551 -1.929 10.088 1.00 87.81 89 SER A CA 1
ATOM 668 C C . SER A 1 89 ? 21.441 -2.979 10.279 1.00 87.81 89 SER A C 1
ATOM 670 O O . SER A 1 89 ? 20.718 -3.292 9.328 1.00 87.81 89 SER A O 1
ATOM 672 N N . PRO A 1 90 ? 21.217 -3.467 11.516 1.00 87.19 90 PRO A N 1
ATOM 673 C CA . PRO A 1 90 ? 20.164 -4.445 11.806 1.00 87.19 90 PRO A CA 1
ATOM 674 C C . PRO A 1 90 ? 18.764 -4.018 11.340 1.00 87.19 90 PRO A C 1
ATOM 676 O O . PRO A 1 90 ? 17.976 -4.854 10.912 1.00 87.19 90 PRO A O 1
ATOM 679 N N . ALA A 1 91 ? 18.465 -2.714 11.363 1.00 84.06 91 ALA A N 1
ATOM 680 C CA . ALA A 1 91 ? 17.200 -2.177 10.864 1.00 84.06 91 ALA A CA 1
ATOM 681 C C . ALA A 1 91 ? 17.028 -2.377 9.345 1.00 84.06 91 ALA A C 1
ATOM 683 O O . ALA A 1 91 ? 15.945 -2.745 8.895 1.00 84.06 91 ALA A O 1
ATOM 684 N N . HIS A 1 92 ? 18.095 -2.199 8.557 1.00 80.62 92 HIS A N 1
ATOM 685 C CA . HIS A 1 92 ? 18.065 -2.460 7.114 1.00 80.62 92 HIS A CA 1
ATOM 686 C C . HIS A 1 92 ? 17.952 -3.957 6.813 1.00 80.62 92 HIS A C 1
ATOM 688 O O . HIS A 1 92 ? 17.198 -4.343 5.923 1.00 80.62 92 HIS A O 1
ATOM 694 N N . ALA A 1 93 ? 18.649 -4.803 7.578 1.00 86.00 93 ALA A N 1
ATOM 695 C CA . ALA A 1 93 ? 18.535 -6.254 7.451 1.00 86.00 93 ALA A CA 1
ATOM 696 C C . ALA A 1 93 ? 17.112 -6.748 7.778 1.00 86.00 93 ALA A C 1
ATOM 698 O O . ALA A 1 93 ? 16.577 -7.598 7.068 1.00 86.00 93 ALA A O 1
ATOM 699 N N . ALA A 1 94 ? 16.469 -6.179 8.803 1.00 86.56 94 ALA A N 1
ATOM 700 C CA . ALA A 1 94 ? 15.086 -6.490 9.158 1.00 86.56 94 ALA A CA 1
ATOM 701 C C . ALA A 1 94 ? 14.097 -6.070 8.059 1.00 86.56 94 ALA A C 1
ATOM 703 O O . ALA A 1 94 ? 13.251 -6.869 7.664 1.00 86.56 94 ALA A O 1
ATOM 704 N N . ALA A 1 95 ? 14.236 -4.854 7.518 1.00 84.44 95 ALA A N 1
ATOM 705 C CA . ALA A 1 95 ? 13.407 -4.384 6.407 1.00 84.44 95 ALA A CA 1
ATOM 706 C C . ALA A 1 95 ? 13.568 -5.265 5.155 1.00 84.44 95 ALA A C 1
ATOM 708 O O . ALA A 1 95 ? 12.581 -5.629 4.521 1.00 84.44 95 ALA A O 1
ATOM 709 N N . TYR A 1 96 ? 14.800 -5.672 4.840 1.00 86.44 96 TYR A N 1
ATOM 710 C CA . TYR A 1 96 ? 15.077 -6.613 3.755 1.00 86.44 96 TYR A CA 1
ATOM 711 C C . TYR A 1 96 ? 14.439 -7.992 3.997 1.00 86.44 96 TYR A C 1
ATOM 713 O O . TYR A 1 96 ? 13.858 -8.575 3.085 1.00 86.44 96 TYR A O 1
ATOM 721 N N . GLY A 1 97 ? 14.501 -8.503 5.230 1.00 85.94 97 GLY A N 1
ATOM 722 C CA . GLY A 1 97 ? 13.864 -9.764 5.613 1.00 85.94 97 GLY A CA 1
ATOM 723 C C . GLY A 1 97 ? 12.339 -9.738 5.475 1.00 85.94 97 GLY A C 1
ATOM 724 O O . GLY A 1 97 ? 11.763 -10.705 4.984 1.00 85.94 97 GLY A O 1
ATOM 725 N N . LEU A 1 98 ? 11.692 -8.628 5.844 1.00 86.56 98 LEU A N 1
ATOM 726 C CA . LEU A 1 98 ? 10.255 -8.430 5.621 1.00 86.56 98 LEU A CA 1
ATOM 727 C C . LEU A 1 98 ? 9.921 -8.430 4.126 1.00 86.56 98 LEU A C 1
ATOM 729 O O . LEU A 1 98 ? 9.056 -9.185 3.695 1.00 86.56 98 LEU 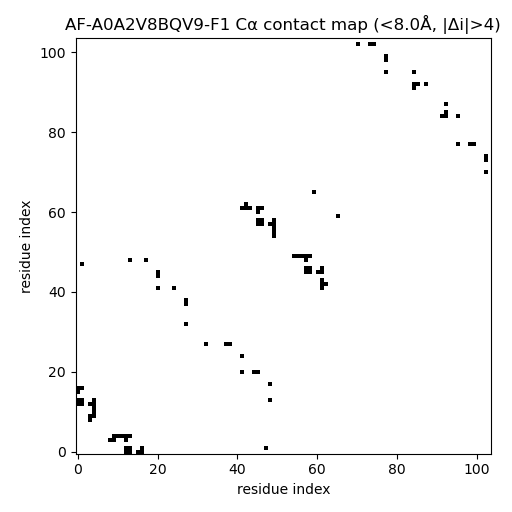A O 1
ATOM 733 N N . ALA A 1 99 ? 10.686 -7.689 3.323 1.00 82.31 99 ALA A N 1
ATOM 734 C CA . ALA A 1 99 ? 10.492 -7.658 1.876 1.00 82.31 99 ALA A CA 1
ATOM 735 C C . ALA A 1 99 ? 10.685 -9.041 1.211 1.00 82.31 99 ALA A C 1
ATOM 737 O O . ALA A 1 99 ? 10.011 -9.357 0.234 1.00 82.31 99 ALA A O 1
ATOM 738 N N . LEU A 1 100 ? 11.568 -9.897 1.745 1.00 86.19 100 LEU A N 1
ATOM 739 C CA . LEU A 1 100 ? 11.709 -11.291 1.301 1.00 86.19 100 LEU A CA 1
ATOM 740 C C . LEU A 1 100 ? 10.509 -12.174 1.670 1.00 86.19 100 LEU A C 1
ATOM 742 O O . LEU A 1 100 ? 10.207 -13.115 0.936 1.00 86.19 100 LEU A O 1
ATOM 746 N N . LEU A 1 101 ? 9.859 -11.920 2.807 1.00 84.56 101 LEU A N 1
ATOM 747 C CA . LEU A 1 101 ? 8.656 -12.650 3.210 1.00 84.56 101 LEU A CA 1
ATOM 748 C C . LEU A 1 101 ? 7.467 -12.283 2.322 1.00 84.56 101 LEU A C 1
ATOM 750 O O . LEU A 1 101 ? 6.734 -13.182 1.924 1.00 84.56 101 LEU A O 1
ATOM 754 N N . ASP A 1 102 ? 7.344 -11.011 1.943 1.00 77.00 102 ASP A N 1
ATOM 755 C CA . ASP A 1 102 ? 6.273 -10.512 1.069 1.00 77.00 102 ASP A CA 1
ATOM 756 C C . ASP A 1 102 ? 6.339 -11.074 -0.368 1.00 77.00 102 ASP A C 1
ATOM 758 O O . ASP A 1 102 ? 5.360 -11.009 -1.113 1.00 77.00 102 ASP A O 1
ATOM 762 N N . LEU A 1 103 ? 7.481 -11.643 -0.779 1.00 72.06 103 LEU A N 1
ATOM 763 C CA . LEU A 1 103 ? 7.628 -12.321 -2.073 1.00 72.06 103 LEU A CA 1
ATOM 764 C C . LEU A 1 103 ? 7.091 -13.763 -2.104 1.00 72.06 103 LEU A C 1
ATOM 766 O O . LEU A 1 103 ? 6.951 -14.309 -3.204 1.00 72.06 103 LEU A O 1
ATOM 770 N N . ARG A 1 104 ? 6.852 -14.393 -0.948 1.00 64.31 104 ARG A N 1
ATOM 771 C CA . ARG A 1 104 ? 6.369 -15.783 -0.856 1.00 64.31 104 ARG A CA 1
ATOM 772 C C . ARG A 1 104 ? 4.865 -15.873 -1.091 1.00 64.31 104 ARG A C 1
ATOM 774 O O . ARG A 1 104 ? 4.462 -16.844 -1.768 1.00 64.31 104 ARG A O 1
#

Mean predicted aligned error: 11.64 Å